Protein AF-A0AAV0KIH5-F1 (afdb_monomer)

Radius of gyration: 16.08 Å; Cα contacts (8 Å, |Δi|>4): 92; chains: 1; bounding box: 40×22×44 Å

Solvent-accessible surface area (backbone atoms only — not comparable to full-atom values): 5690 Å² total; per-residue (Å²): 107,53,66,57,54,37,50,49,46,58,75,66,63,57,52,56,82,38,73,42,72,72,84,47,81,39,77,35,40,84,40,33,85,78,55,57,61,93,82,60,84,68,92,52,67,40,67,44,65,67,76,50,76,39,39,38,37,61,54,66,72,45,63,67,65,57,47,42,46,54,52,49,54,38,57,68,65,60,36,35,70,55,52,49,55,49,50,55,52,53,54,59,62,70,76,112

Organism: NCBI:txid586396

Foldseek 3Di:
DLVVQLVVLVVVVPDQQDWDFDKDKAQCQVQAVVHHDPPPPDDRIDTQDRLDTDGSNCSHVDPSVSSVVSVVVSRVPPHNVVSVVVVVVVVVVVVD

InterPro domains:
  IPR023213 Chloramphenicol acetyltransferase-like domain superfamily [G3DSA:3.30.559.10] (1-96)
  IPR051283 Secondary metabolite acyltransferase [PTHR31896] (2-88)

Nearest PDB structures (foldseek):
  6wao-assembly1_B  TM=9.184E-01  e=1.332E-05  Arabidopsis thaliana
  6wcs-assembly1_B  TM=9.249E-01  e=3.733E-05  Arabidopsis thaliana
  8dqo-assembly1_B  TM=8.975E-01  e=4.246E-05  Arabidopsis thaliana
  6wao-assembly1_A  TM=9.251E-01  e=6.666E-05  Arabidopsis thaliana
  8h8i-assembly1_A  TM=9.371E-01  e=1.116E-04  Astragalus membranaceus

Secondary structure (DSSP, 8-state):
-HHHHHHHHHHTT--TTSEE----EEE-TTTSSSPPPTT--S--EEEPP-S--EEHHHHHHS-HHHHHHHHHHHHHT--HHHHHHHHHHHHHHHT-

Mean predicted aligned error: 4.53 Å

Sequence (96 aa):
MAVVWRARITALKMAPDQETRLVLVIDARERLEPRLPEGYFGNAIKMMPPAGTWLARDILEKPLCFAVKKIQDGIANCGDGVIRSTIDCMEATKAT

Structure (mmCIF, N/CA/C/O backbone):
data_AF-A0AAV0KIH5-F1
#
_entry.id   AF-A0AAV0KIH5-F1
#
loop_
_atom_site.group_PDB
_atom_site.id
_atom_site.type_symbol
_atom_site.label_atom_id
_atom_site.label_alt_id
_atom_site.label_comp_id
_atom_site.label_asym_id
_atom_site.label_entity_id
_atom_site.label_seq_id
_atom_site.pdbx_PDB_ins_code
_atom_site.Cartn_x
_atom_site.Cartn_y
_atom_site.Cartn_z
_atom_site.occupancy
_atom_site.B_iso_or_equiv
_atom_site.auth_seq_id
_atom_site.auth_comp_id
_atom_site.auth_asym_id
_atom_site.auth_atom_id
_atom_site.pdbx_PDB_model_num
ATOM 1 N N . MET A 1 1 ? -11.374 -1.984 -0.540 1.00 87.75 1 MET A N 1
ATOM 2 C CA . MET A 1 1 ? -10.162 -2.025 0.316 1.00 87.75 1 MET A CA 1
ATOM 3 C C . MET A 1 1 ? -10.331 -1.312 1.654 1.00 87.75 1 MET A C 1
ATOM 5 O O . MET A 1 1 ? -10.231 -1.988 2.666 1.00 87.75 1 MET A O 1
ATOM 9 N N . ALA A 1 2 ? -10.636 -0.008 1.700 1.00 93.56 2 ALA A N 1
ATOM 10 C CA . ALA A 1 2 ? -10.754 0.729 2.971 1.00 93.56 2 ALA A CA 1
ATOM 11 C C . ALA A 1 2 ? -11.751 0.102 3.972 1.00 93.56 2 ALA A C 1
ATOM 13 O O . ALA A 1 2 ? -11.418 -0.077 5.140 1.00 93.56 2 ALA A O 1
ATOM 14 N N . VAL A 1 3 ? -12.938 -0.307 3.502 1.00 96.56 3 VAL A N 1
ATOM 15 C CA . VAL A 1 3 ? -13.949 -0.982 4.342 1.00 96.56 3 VAL A CA 1
ATOM 16 C C . VAL A 1 3 ? -13.436 -2.317 4.887 1.00 96.56 3 VAL A C 1
ATOM 18 O O . VAL A 1 3 ? -13.604 -2.592 6.066 1.00 96.56 3 VAL A O 1
ATOM 21 N N . VAL A 1 4 ? -12.759 -3.121 4.060 1.00 95.38 4 VAL A N 1
ATOM 22 C CA . VAL A 1 4 ? -12.185 -4.417 4.470 1.00 95.38 4 VAL A CA 1
ATOM 23 C C . VAL A 1 4 ? -11.091 -4.222 5.517 1.00 95.38 4 VAL A C 1
ATOM 25 O O . VAL A 1 4 ? -11.037 -4.952 6.501 1.00 95.38 4 VAL A O 1
ATOM 28 N N . TRP A 1 5 ? -10.239 -3.212 5.338 1.00 94.38 5 TRP A N 1
ATOM 29 C CA . TRP A 1 5 ? -9.197 -2.890 6.306 1.00 94.38 5 TRP A CA 1
ATOM 30 C C . TRP A 1 5 ? -9.795 -2.490 7.657 1.00 94.38 5 TRP A C 1
ATOM 32 O O . TRP A 1 5 ? -9.409 -3.052 8.679 1.00 94.38 5 TRP A O 1
ATOM 42 N N . ARG A 1 6 ? -10.805 -1.611 7.653 1.00 95.69 6 ARG A N 1
ATOM 43 C CA . ARG A 1 6 ? -11.557 -1.236 8.857 1.00 95.69 6 ARG A CA 1
ATOM 44 C C . ARG A 1 6 ? -12.216 -2.450 9.512 1.00 95.69 6 ARG A C 1
ATOM 46 O O . ARG A 1 6 ? -12.01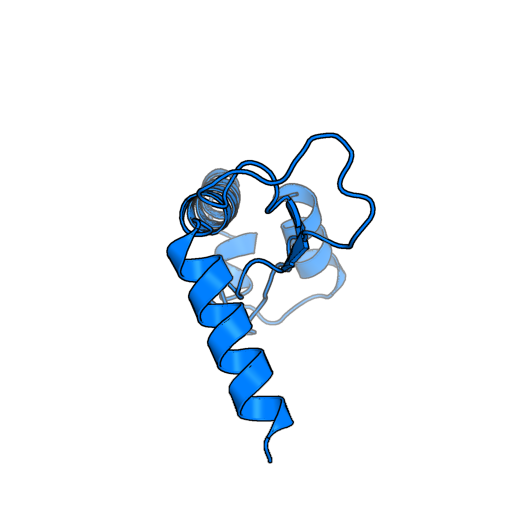2 -2.674 10.699 1.00 95.69 6 ARG A O 1
ATOM 53 N N . ALA A 1 7 ? -12.924 -3.267 8.734 1.00 97.38 7 ALA A N 1
ATOM 54 C CA . ALA A 1 7 ? -13.588 -4.473 9.222 1.00 97.38 7 ALA A CA 1
ATOM 55 C C . ALA A 1 7 ? -12.601 -5.463 9.859 1.00 97.38 7 ALA A C 1
ATOM 57 O O . ALA A 1 7 ? -12.893 -6.015 10.915 1.00 97.38 7 ALA A O 1
ATOM 58 N N . ARG A 1 8 ? -11.408 -5.644 9.275 1.00 96.38 8 ARG A N 1
ATOM 59 C CA . ARG A 1 8 ? -10.350 -6.487 9.851 1.00 96.38 8 ARG A CA 1
ATOM 60 C C . ARG A 1 8 ? -9.882 -5.962 11.207 1.00 96.38 8 ARG A C 1
ATOM 62 O O . ARG A 1 8 ? -9.752 -6.747 12.138 1.00 96.38 8 ARG A O 1
ATOM 69 N N . ILE A 1 9 ? -9.631 -4.657 11.322 1.00 97.00 9 ILE A N 1
ATOM 70 C CA . ILE A 1 9 ? -9.208 -4.033 12.587 1.00 97.00 9 ILE A CA 1
ATOM 71 C C . ILE A 1 9 ? -10.286 -4.236 13.660 1.00 97.00 9 ILE A C 1
ATOM 73 O O . ILE A 1 9 ? -9.964 -4.639 14.777 1.00 97.00 9 ILE A O 1
ATOM 77 N N . THR A 1 10 ? -11.560 -4.033 13.304 1.00 97.62 10 THR A N 1
ATOM 78 C CA . THR A 1 10 ? -12.704 -4.271 14.197 1.00 97.62 10 THR A CA 1
ATOM 79 C C . THR A 1 10 ? -12.802 -5.736 14.623 1.00 97.62 10 THR A C 1
ATOM 81 O O . THR A 1 10 ? -12.904 -6.020 15.813 1.00 97.62 10 THR A O 1
ATOM 84 N N . ALA A 1 11 ? -12.738 -6.674 13.674 1.00 98.25 11 ALA A N 1
ATOM 85 C CA . ALA A 1 11 ? -12.871 -8.107 13.941 1.00 98.25 11 ALA A CA 1
ATOM 86 C C . ALA A 1 11 ? -11.752 -8.639 14.847 1.00 98.25 11 ALA A C 1
ATOM 88 O O . ALA A 1 11 ? -11.995 -9.486 15.703 1.00 98.25 11 ALA A O 1
ATOM 89 N N . LEU A 1 12 ? -10.537 -8.109 14.687 1.00 97.50 12 LEU A N 1
ATOM 90 C CA . LEU A 1 12 ? -9.383 -8.464 15.510 1.00 97.50 12 LEU A CA 1
ATOM 91 C C . LEU A 1 12 ? -9.348 -7.746 16.864 1.00 97.50 12 LEU A C 1
ATOM 93 O O . LEU A 1 12 ? -8.443 -8.017 17.646 1.00 97.50 12 LEU A O 1
ATOM 97 N N . LYS A 1 13 ? -10.301 -6.843 17.144 1.00 97.56 13 LYS A N 1
ATOM 98 C CA . LYS A 1 13 ? -10.355 -6.044 18.380 1.00 97.56 13 LYS A CA 1
ATOM 99 C C . LYS A 1 13 ? -9.007 -5.384 18.702 1.00 97.56 13 LYS A C 1
ATOM 101 O O . LYS A 1 13 ? -8.559 -5.409 19.845 1.00 97.56 13 LYS A O 1
ATOM 106 N N . MET A 1 14 ? -8.346 -4.842 17.676 1.00 97.81 14 MET A N 1
ATOM 107 C CA . MET A 1 14 ? -7.030 -4.218 17.838 1.00 97.81 14 MET A CA 1
ATOM 108 C C . MET A 1 14 ? -7.102 -3.083 18.862 1.00 97.81 14 MET A C 1
ATOM 110 O O . MET A 1 14 ? -8.076 -2.323 18.873 1.00 97.81 14 MET A O 1
ATOM 114 N N . ALA A 1 15 ? -6.068 -2.954 19.697 1.00 97.94 15 ALA A N 1
ATOM 115 C CA . ALA A 1 15 ? -6.013 -1.865 20.665 1.00 97.94 15 ALA A CA 1
ATOM 116 C C . ALA A 1 15 ? -5.961 -0.512 19.927 1.00 97.94 15 ALA A C 1
ATOM 118 O O . ALA A 1 15 ? -5.342 -0.430 18.865 1.00 97.94 15 ALA A O 1
ATOM 119 N N . PRO A 1 16 ? -6.592 0.558 20.438 1.00 96.38 16 PRO A N 1
ATOM 120 C CA . PRO A 1 16 ? -6.672 1.835 19.724 1.00 96.38 16 PRO A CA 1
ATOM 121 C C . PRO A 1 16 ? -5.307 2.446 19.341 1.00 96.38 16 PRO A C 1
ATOM 123 O O . PRO A 1 16 ? -5.191 3.131 18.325 1.00 96.38 16 PRO A O 1
ATOM 126 N N . ASP A 1 17 ? -4.278 2.209 20.149 1.00 96.75 17 ASP A N 1
ATOM 127 C CA . ASP A 1 17 ? -2.873 2.598 19.969 1.00 96.75 17 ASP A CA 1
ATOM 128 C C . ASP A 1 17 ? -2.023 1.558 19.215 1.00 96.75 17 ASP A C 1
ATOM 130 O O . ASP A 1 17 ? -0.868 1.821 18.895 1.00 96.75 17 ASP A O 1
ATOM 134 N N . GLN A 1 18 ? -2.588 0.399 18.875 1.00 96.56 18 GLN A N 1
ATOM 135 C CA . GLN A 1 18 ? -1.893 -0.612 18.092 1.00 96.56 18 GLN A CA 1
ATOM 136 C C . GLN A 1 18 ? -1.692 -0.138 16.652 1.00 96.56 18 GLN A C 1
ATOM 138 O O . GLN A 1 18 ? -2.633 0.282 15.970 1.00 96.56 18 GLN A O 1
ATOM 143 N N . GLU A 1 19 ? -0.466 -0.284 16.158 1.00 95.06 19 GLU A N 1
ATOM 144 C CA . GLU A 1 19 ? -0.147 -0.030 14.762 1.00 95.06 19 GLU A CA 1
ATOM 145 C C . GLU A 1 19 ? -0.777 -1.081 13.835 1.00 95.06 19 GLU A C 1
ATOM 147 O O . GLU A 1 19 ? -0.698 -2.295 14.039 1.00 95.06 19 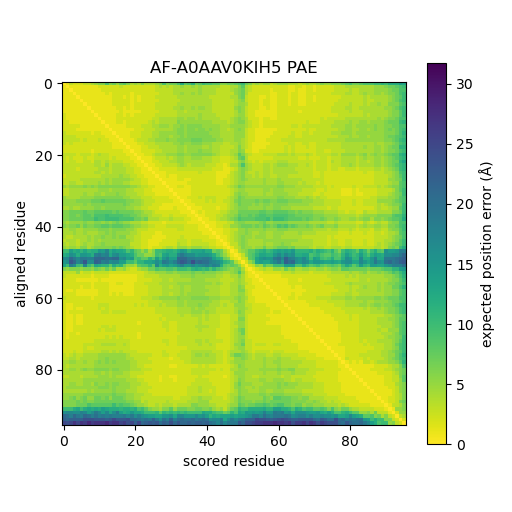GLU A O 1
ATOM 152 N N . THR A 1 20 ? -1.397 -0.598 12.765 1.00 92.62 20 THR A N 1
ATOM 153 C CA . THR A 1 20 ? -1.964 -1.379 11.674 1.00 92.62 20 THR A CA 1
ATOM 154 C C . THR A 1 20 ? -1.312 -0.979 10.359 1.00 92.62 20 THR A C 1
ATOM 156 O O . THR A 1 20 ? -0.940 0.175 10.136 1.00 92.62 20 THR A O 1
ATOM 159 N N . ARG A 1 21 ? -1.192 -1.951 9.456 1.00 89.19 21 ARG A N 1
ATOM 160 C CA . ARG A 1 21 ? -0.681 -1.753 8.101 1.00 89.19 21 ARG A CA 1
ATOM 161 C C . ARG A 1 21 ? -1.583 -2.453 7.101 1.00 89.19 21 ARG A C 1
ATOM 163 O O . ARG A 1 21 ? -2.088 -3.544 7.364 1.00 89.19 21 ARG A O 1
ATOM 170 N N . LEU A 1 22 ? -1.736 -1.838 5.936 1.00 88.69 22 LEU A N 1
ATOM 171 C CA . LEU A 1 22 ? -2.375 -2.442 4.777 1.00 88.69 22 LEU A CA 1
ATOM 172 C C . LEU A 1 22 ? -1.310 -2.664 3.706 1.00 88.69 22 LEU A C 1
ATOM 174 O O . LEU A 1 22 ? -0.659 -1.717 3.272 1.00 88.69 22 LEU A O 1
ATOM 178 N N . VAL A 1 23 ? -1.129 -3.916 3.297 1.00 87.25 23 VAL A N 1
ATOM 179 C CA . VAL A 1 23 ? -0.239 -4.268 2.188 1.00 87.25 23 VAL A CA 1
ATOM 180 C C . VAL A 1 23 ? -1.075 -4.329 0.919 1.00 87.25 23 VAL A C 1
ATOM 182 O O . VAL A 1 23 ? -2.080 -5.036 0.870 1.00 87.25 23 VAL A O 1
ATOM 185 N N . LEU A 1 24 ? -0.662 -3.568 -0.092 1.00 86.12 24 LEU A N 1
ATOM 186 C CA . LEU A 1 24 ? -1.267 -3.569 -1.419 1.00 86.12 24 LEU A CA 1
ATOM 187 C C . LEU A 1 24 ? -0.226 -4.005 -2.439 1.00 86.12 24 LEU A C 1
ATOM 189 O O . LEU A 1 24 ? 0.952 -3.683 -2.307 1.00 86.12 24 LEU A O 1
ATOM 193 N N . VAL A 1 25 ? -0.676 -4.729 -3.453 1.00 89.81 25 VAL A N 1
ATOM 194 C CA . VAL A 1 25 ? 0.147 -5.110 -4.597 1.00 89.81 25 VAL A CA 1
ATOM 195 C C . VAL A 1 25 ? -0.193 -4.163 -5.741 1.00 89.81 25 VAL A C 1
ATOM 197 O O . VAL A 1 25 ? -1.365 -3.983 -6.064 1.00 89.81 25 VAL A O 1
ATOM 200 N N . ILE A 1 26 ? 0.827 -3.527 -6.304 1.00 91.19 26 ILE A N 1
ATOM 201 C CA . ILE A 1 26 ? 0.721 -2.539 -7.375 1.00 91.19 26 ILE A CA 1
ATOM 202 C C . ILE A 1 26 ? 1.392 -3.120 -8.617 1.00 91.19 26 ILE A C 1
ATOM 204 O O . ILE A 1 26 ? 2.508 -3.634 -8.529 1.00 91.19 26 ILE A O 1
ATOM 208 N N . ASP A 1 27 ? 0.723 -3.034 -9.765 1.00 93.12 27 ASP A N 1
ATOM 209 C CA . ASP A 1 27 ? 1.334 -3.386 -11.046 1.00 93.12 27 ASP A CA 1
ATOM 210 C C . ASP A 1 27 ? 2.378 -2.332 -11.430 1.00 93.12 27 ASP A C 1
ATOM 212 O O . ASP A 1 27 ? 2.075 -1.139 -11.518 1.00 93.12 27 ASP A O 1
ATOM 216 N N . ALA A 1 28 ? 3.620 -2.773 -11.611 1.00 94.06 28 ALA A N 1
ATOM 217 C CA . ALA A 1 28 ? 4.749 -1.920 -11.950 1.00 94.06 28 ALA A CA 1
ATOM 218 C C . ALA A 1 28 ? 4.907 -1.714 -13.465 1.00 94.06 28 ALA A C 1
ATOM 220 O O . ALA A 1 28 ? 5.645 -0.813 -13.862 1.00 94.06 28 ALA A O 1
ATOM 221 N N . ARG A 1 29 ? 4.236 -2.511 -14.313 1.00 95.00 29 ARG A N 1
ATOM 222 C CA . ARG A 1 29 ? 4.477 -2.535 -15.771 1.00 95.00 29 ARG A CA 1
ATOM 223 C C . ARG A 1 29 ? 4.332 -1.173 -16.433 1.00 95.00 29 ARG A C 1
ATOM 225 O O . ARG A 1 29 ? 5.217 -0.761 -17.175 1.00 95.00 29 ARG A O 1
ATOM 232 N N . GLU A 1 30 ? 3.249 -0.469 -16.122 1.00 94.19 30 GLU A N 1
ATOM 233 C CA . GLU A 1 30 ? 2.961 0.858 -16.680 1.00 94.19 30 GLU A CA 1
ATOM 234 C C . GLU A 1 30 ? 3.663 2.003 -15.938 1.00 94.19 30 GLU A C 1
ATOM 236 O O . GLU A 1 30 ? 3.579 3.152 -16.363 1.00 94.19 30 GLU A O 1
ATOM 241 N N . ARG A 1 31 ? 4.309 1.706 -14.805 1.00 93.50 31 ARG A N 1
ATOM 242 C CA . ARG A 1 31 ? 4.888 2.703 -13.891 1.00 93.50 31 ARG A CA 1
ATOM 243 C C . ARG A 1 31 ? 6.394 2.844 -14.020 1.00 93.50 31 ARG A C 1
ATOM 245 O O . ARG A 1 31 ? 6.935 3.813 -13.500 1.00 93.50 31 ARG A O 1
ATOM 252 N N . LEU A 1 32 ? 7.047 1.856 -14.622 1.00 94.25 32 LEU A N 1
ATOM 253 C CA . LEU A 1 32 ? 8.459 1.901 -14.966 1.00 94.25 32 LEU A CA 1
ATOM 254 C C . LEU A 1 32 ? 8.661 2.743 -16.220 1.00 94.25 32 LEU A C 1
ATOM 256 O O . LEU A 1 32 ? 7.804 2.746 -17.102 1.00 94.25 32 LEU A O 1
ATOM 260 N N . GLU A 1 33 ? 9.812 3.403 -16.310 1.00 95.12 33 GLU A N 1
ATOM 261 C CA . GLU A 1 33 ? 10.231 4.096 -17.525 1.00 95.12 33 GLU A CA 1
ATOM 262 C C . GLU A 1 33 ? 11.599 3.580 -18.008 1.00 95.12 33 GLU A C 1
ATOM 264 O O . GLU A 1 33 ? 12.588 3.695 -17.276 1.00 95.12 33 GLU A O 1
ATOM 269 N N . PRO A 1 34 ? 11.686 2.973 -19.212 1.00 95.19 34 PRO A N 1
ATOM 270 C CA . PRO A 1 34 ? 10.574 2.686 -20.125 1.00 95.19 34 PRO A CA 1
ATOM 271 C C . PRO A 1 34 ? 9.604 1.639 -19.551 1.00 95.19 34 PRO A C 1
ATOM 273 O O . PRO A 1 34 ? 10.007 0.752 -18.791 1.00 95.19 34 PRO A O 1
ATOM 276 N N . ARG A 1 35 ? 8.330 1.731 -19.950 1.00 96.25 35 ARG A N 1
ATOM 277 C CA . ARG A 1 35 ? 7.291 0.758 -19.574 1.00 96.25 35 ARG A CA 1
ATOM 278 C C . ARG A 1 35 ? 7.685 -0.657 -19.975 1.00 96.25 35 ARG A C 1
ATOM 280 O O . ARG A 1 35 ? 8.325 -0.872 -21.007 1.00 96.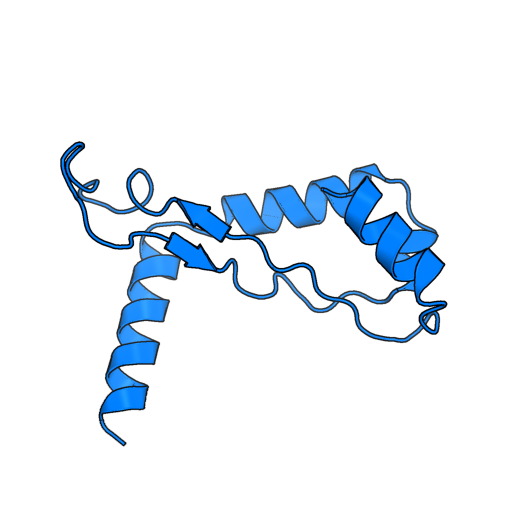25 35 ARG A O 1
ATOM 287 N N . LEU A 1 36 ? 7.253 -1.636 -19.183 1.00 95.38 36 LEU A N 1
ATOM 288 C CA . LEU A 1 36 ? 7.461 -3.034 -19.545 1.00 95.38 36 LEU A CA 1
ATOM 289 C C . LEU A 1 36 ? 6.605 -3.413 -20.765 1.00 95.38 36 LEU A C 1
ATOM 291 O O . LEU A 1 36 ? 5.469 -2.948 -20.876 1.00 95.38 36 LEU A O 1
ATOM 295 N N . PRO A 1 37 ? 7.113 -4.279 -21.662 1.00 95.44 37 PRO A N 1
ATOM 296 C CA . PRO A 1 37 ? 6.346 -4.756 -22.807 1.00 95.44 37 PRO A CA 1
ATOM 297 C C . PRO A 1 37 ? 5.065 -5.483 -22.383 1.00 95.44 37 PRO A C 1
ATOM 299 O O . PRO A 1 37 ? 5.064 -6.216 -21.395 1.00 95.44 37 PRO A O 1
ATOM 302 N N . GLU A 1 38 ? 4.005 -5.367 -23.186 1.00 91.75 38 GLU A N 1
ATOM 303 C CA . GLU A 1 38 ? 2.714 -6.040 -22.957 1.00 91.75 38 GLU A CA 1
ATOM 304 C C . GLU A 1 38 ? 2.857 -7.569 -22.810 1.00 91.75 38 GLU A C 1
ATOM 306 O O . GLU A 1 38 ? 2.168 -8.193 -22.009 1.00 91.75 38 GLU A O 1
ATOM 311 N N . GLY A 1 39 ? 3.829 -8.171 -23.506 1.00 94.19 39 GLY A N 1
ATOM 312 C CA . GLY A 1 39 ? 4.152 -9.601 -23.422 1.00 94.19 39 GLY A CA 1
ATOM 313 C C . GLY A 1 39 ? 5.075 -10.011 -22.266 1.00 94.19 39 GLY A C 1
ATOM 314 O O . GLY A 1 39 ? 5.548 -11.149 -22.247 1.00 94.19 39 GLY A O 1
ATOM 315 N N . TYR A 1 40 ? 5.399 -9.118 -21.324 1.00 95.31 40 TYR A N 1
ATOM 316 C CA . TYR A 1 40 ? 6.283 -9.448 -20.203 1.00 95.31 40 TYR A CA 1
ATOM 317 C C . TYR A 1 40 ? 5.627 -10.458 -19.246 1.00 95.31 40 TYR A C 1
ATOM 319 O O . TYR A 1 40 ? 4.750 -10.120 -18.447 1.00 95.31 40 TYR A O 1
ATOM 327 N N . PHE A 1 41 ? 6.106 -11.704 -19.297 1.00 94.88 41 PHE A N 1
ATOM 328 C CA . PHE A 1 41 ? 5.583 -12.827 -18.511 1.00 94.88 41 PHE A CA 1
ATOM 329 C C . PHE A 1 41 ? 6.154 -12.922 -17.085 1.00 94.88 41 PHE A C 1
ATOM 331 O O . PHE A 1 41 ? 5.695 -13.739 -16.288 1.00 94.88 41 PHE A O 1
ATOM 338 N N . GLY A 1 42 ? 7.167 -12.116 -16.753 1.00 94.88 42 GLY A N 1
ATOM 339 C CA . GLY A 1 42 ? 7.756 -12.096 -15.416 1.00 94.88 42 GLY A CA 1
ATOM 340 C C . GLY A 1 42 ? 6.864 -11.407 -14.374 1.00 94.88 42 GLY A C 1
ATOM 341 O O . GLY A 1 42 ? 5.889 -10.719 -14.690 1.00 94.88 42 GLY A O 1
ATOM 342 N N . ASN A 1 43 ? 7.231 -11.548 -13.099 1.00 93.94 43 ASN A N 1
ATOM 343 C CA . ASN A 1 43 ? 6.574 -10.828 -12.009 1.00 93.94 43 ASN A CA 1
ATOM 344 C C . ASN A 1 43 ? 7.014 -9.360 -11.996 1.00 93.94 43 ASN A C 1
ATOM 346 O O . ASN A 1 43 ? 8.132 -9.047 -11.604 1.00 93.94 43 ASN A O 1
ATOM 350 N N . ALA A 1 44 ? 6.107 -8.458 -12.363 1.00 93.50 44 ALA A N 1
ATOM 351 C CA . ALA A 1 44 ? 6.301 -7.012 -12.282 1.00 93.50 44 ALA A CA 1
ATOM 352 C C . ALA A 1 44 ? 5.320 -6.395 -11.280 1.00 93.50 44 ALA A C 1
ATOM 354 O O . ALA A 1 44 ? 4.507 -5.537 -11.614 1.00 93.50 44 ALA A O 1
ATOM 355 N N . ILE A 1 45 ? 5.368 -6.884 -10.042 1.00 91.94 45 ILE A N 1
ATOM 356 C CA . ILE A 1 45 ? 4.545 -6.363 -8.957 1.00 91.94 45 ILE A CA 1
ATOM 357 C C . ILE A 1 45 ? 5.414 -5.685 -7.913 1.00 91.94 45 ILE A C 1
ATOM 359 O O . ILE A 1 45 ? 6.453 -6.195 -7.497 1.00 91.94 45 ILE A O 1
ATOM 363 N N . LYS A 1 46 ? 4.944 -4.539 -7.443 1.00 89.00 46 LYS A N 1
ATOM 364 C CA . LYS A 1 46 ? 5.514 -3.843 -6.307 1.00 89.00 46 LYS A CA 1
ATOM 365 C C . LYS A 1 46 ? 4.550 -3.972 -5.145 1.00 89.00 46 LYS A C 1
ATOM 367 O O . LYS A 1 46 ? 3.416 -3.504 -5.202 1.00 89.00 46 LYS A O 1
ATOM 372 N N . MET A 1 47 ? 5.002 -4.593 -4.062 1.00 84.88 47 MET A N 1
ATOM 373 C CA . MET A 1 47 ? 4.307 -4.436 -2.792 1.00 84.88 47 MET A CA 1
ATOM 374 C C . MET A 1 47 ? 4.483 -2.980 -2.372 1.00 84.88 47 MET A C 1
ATOM 376 O O . MET A 1 47 ? 5.618 -2.515 -2.207 1.00 84.88 47 MET A O 1
ATOM 380 N N . MET A 1 48 ? 3.364 -2.264 -2.265 1.00 70.62 48 MET A N 1
ATOM 381 C CA . MET A 1 48 ? 3.329 -0.906 -1.747 1.00 70.62 48 MET A CA 1
ATOM 382 C C . MET A 1 48 ? 4.129 -0.913 -0.440 1.00 70.6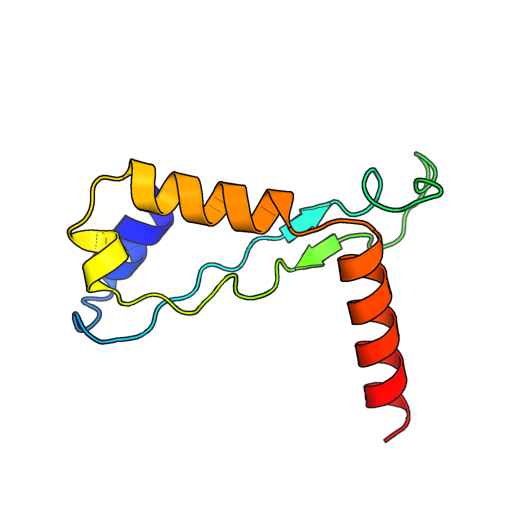2 48 MET A C 1
ATOM 384 O O . MET A 1 48 ? 3.840 -1.754 0.427 1.00 70.62 48 MET A O 1
ATOM 388 N N . PRO A 1 49 ? 5.154 -0.050 -0.291 1.00 59.53 49 PRO A N 1
ATOM 389 C CA . PRO A 1 49 ? 5.799 0.085 1.005 1.00 59.53 49 PRO A CA 1
ATOM 390 C C . PRO A 1 49 ? 4.701 0.377 2.036 1.00 59.53 49 PRO A C 1
ATOM 392 O O . PRO A 1 49 ? 3.678 0.965 1.667 1.00 59.53 49 PRO A O 1
ATOM 395 N N . PRO A 1 50 ? 4.837 -0.062 3.300 1.00 54.00 50 PRO A N 1
ATOM 396 C CA . PRO A 1 50 ? 3.888 0.364 4.318 1.00 54.00 50 PRO A CA 1
ATOM 397 C C . PRO A 1 50 ? 3.864 1.891 4.255 1.00 54.00 50 PRO A C 1
ATOM 399 O O . PRO A 1 50 ? 4.883 2.519 4.527 1.00 54.00 50 PRO A O 1
ATOM 402 N N . ALA A 1 51 ? 2.762 2.485 3.792 1.00 52.75 51 ALA A N 1
ATOM 403 C CA . ALA A 1 51 ? 2.665 3.924 3.547 1.00 52.75 51 ALA A CA 1
ATOM 404 C C . ALA A 1 51 ? 2.532 4.698 4.879 1.00 52.75 51 ALA A C 1
ATOM 406 O O . ALA A 1 51 ? 1.768 5.651 5.003 1.00 52.75 51 ALA A O 1
ATOM 407 N N . GLY A 1 52 ? 3.284 4.254 5.884 1.00 62.84 52 GLY A N 1
ATOM 408 C CA . GLY A 1 52 ? 3.054 4.449 7.300 1.00 62.84 52 GLY A CA 1
ATOM 409 C C . GLY A 1 52 ? 2.495 3.186 7.953 1.00 62.84 52 GLY A C 1
ATOM 410 O O . GLY A 1 52 ? 1.753 2.403 7.355 1.00 62.84 52 GLY A O 1
ATOM 411 N N . THR A 1 53 ? 2.875 2.982 9.204 1.00 81.38 53 THR A N 1
ATOM 412 C CA . THR A 1 53 ? 1.994 2.373 10.194 1.00 81.38 53 THR A CA 1
ATOM 413 C C . THR A 1 53 ? 0.961 3.425 10.602 1.00 81.38 53 THR A C 1
ATOM 415 O O . THR A 1 53 ? 1.260 4.618 10.668 1.00 81.38 53 THR A O 1
ATOM 418 N N . TRP A 1 54 ? -0.284 3.008 10.818 1.00 90.94 54 TRP A N 1
ATOM 419 C CA . TRP A 1 54 ? -1.333 3.887 11.344 1.00 90.94 54 TRP A CA 1
ATOM 420 C C . TRP A 1 54 ? -1.876 3.306 12.626 1.00 90.94 54 TRP A C 1
ATOM 422 O O . TRP A 1 54 ? -1.903 2.090 12.785 1.00 90.94 54 TRP A O 1
ATOM 432 N N . LEU A 1 55 ? -2.364 4.152 13.519 1.00 95.62 55 LEU A N 1
ATOM 433 C CA . LEU A 1 55 ? -3.016 3.659 14.719 1.00 95.62 55 LEU A CA 1
ATOM 434 C C . LEU A 1 55 ? -4.382 3.070 14.355 1.00 95.62 55 LEU A C 1
ATOM 436 O O . LEU A 1 55 ? -5.104 3.619 13.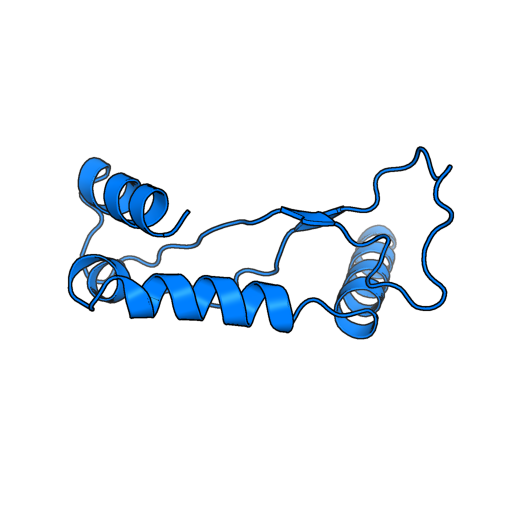516 1.00 95.62 55 LEU A O 1
ATOM 440 N N . ALA A 1 56 ? -4.771 1.973 15.002 1.00 97.00 56 ALA A N 1
ATOM 441 C CA . ALA A 1 56 ? -6.087 1.369 14.808 1.00 97.00 56 ALA A CA 1
ATOM 442 C C . ALA A 1 56 ? -7.217 2.398 15.000 1.00 97.00 56 ALA A C 1
ATOM 444 O O . ALA A 1 56 ? -8.149 2.435 14.191 1.00 97.00 56 ALA A O 1
ATOM 445 N N . ARG A 1 57 ? -7.086 3.294 15.993 1.00 97.38 57 ARG A N 1
ATOM 446 C CA . ARG A 1 57 ? -8.033 4.398 16.233 1.00 97.38 57 ARG A CA 1
ATOM 447 C C . ARG A 1 57 ? -8.229 5.293 15.014 1.00 97.38 57 ARG A C 1
ATOM 449 O O . ARG A 1 57 ? -9.359 5.635 14.692 1.00 97.38 57 ARG A O 1
ATOM 456 N N . ASP A 1 58 ? -7.164 5.610 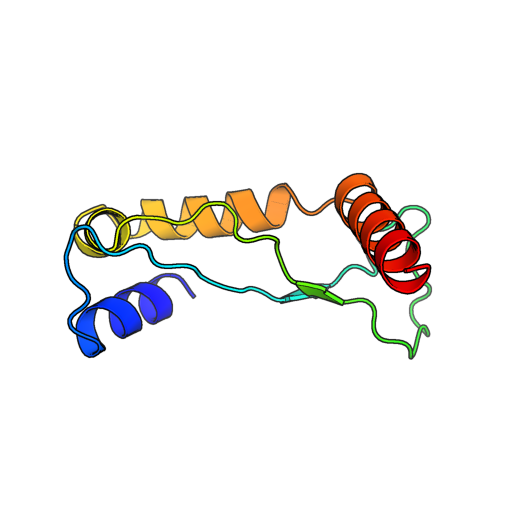14.276 1.00 96.19 58 ASP A N 1
ATOM 457 C CA . ASP A 1 58 ? -7.260 6.496 13.114 1.00 96.19 58 ASP A CA 1
ATOM 458 C C . ASP A 1 58 ? -8.119 5.872 12.019 1.00 96.19 58 ASP A C 1
ATOM 460 O O . ASP A 1 58 ? -8.865 6.567 11.333 1.00 96.19 58 ASP A O 1
ATOM 464 N N . ILE A 1 59 ? -8.023 4.554 11.847 1.00 96.19 59 ILE A N 1
ATOM 465 C CA . ILE A 1 59 ? -8.773 3.845 10.813 1.00 96.19 59 ILE A CA 1
ATOM 466 C C . ILE A 1 59 ? -10.213 3.574 11.248 1.00 96.19 59 ILE A C 1
ATOM 468 O O . ILE A 1 59 ? -11.095 3.555 10.386 1.00 96.19 59 ILE A O 1
ATOM 472 N N . LEU A 1 60 ? -10.465 3.375 12.544 1.00 96.94 60 LEU A N 1
ATOM 473 C CA . LEU A 1 60 ? -11.796 3.104 13.094 1.00 96.94 60 LEU A CA 1
ATOM 474 C C . LEU A 1 60 ? -12.633 4.377 13.279 1.00 96.94 60 LEU A C 1
ATOM 476 O O . LEU A 1 60 ? -13.791 4.398 12.867 1.00 96.94 60 LEU A O 1
ATOM 480 N N . GLU A 1 61 ? -12.051 5.421 13.868 1.00 97.00 61 GLU A N 1
ATOM 481 C CA . GLU A 1 61 ? -12.776 6.600 14.36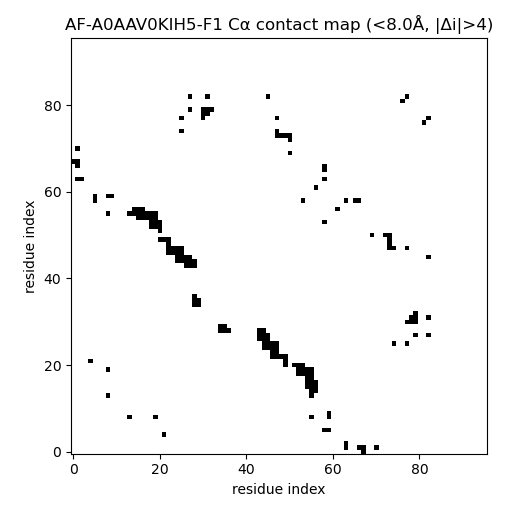0 1.00 97.00 61 GLU A CA 1
ATOM 482 C C . GLU A 1 61 ? -12.891 7.713 13.308 1.00 97.00 61 GLU A C 1
ATOM 484 O O . GLU A 1 61 ? -13.886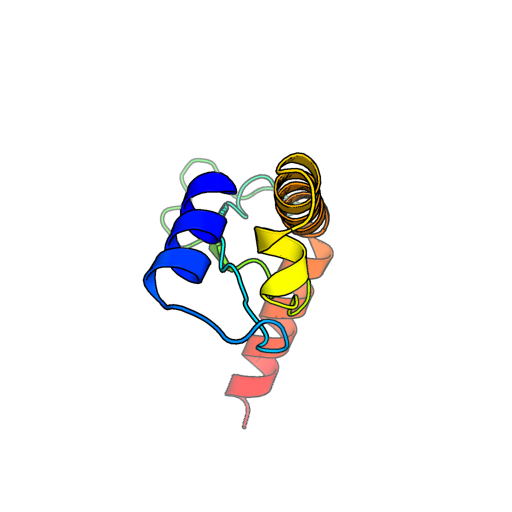 8.437 13.277 1.00 97.00 61 GLU A O 1
ATOM 489 N N . LYS A 1 62 ? -11.912 7.855 12.402 1.00 97.25 62 LYS A N 1
ATOM 490 C CA . LYS A 1 62 ? -11.979 8.881 11.345 1.00 97.25 62 LYS A CA 1
ATOM 491 C C . LYS A 1 62 ? -12.974 8.489 10.245 1.00 97.25 62 LYS A C 1
ATOM 493 O O . LYS A 1 62 ? -13.239 7.300 10.026 1.00 97.25 62 LYS A O 1
ATOM 498 N N . PRO A 1 63 ? -13.494 9.454 9.464 1.00 98.06 63 PRO A N 1
ATOM 499 C CA . PRO A 1 63 ? -14.320 9.154 8.297 1.00 98.06 63 PRO A CA 1
ATOM 500 C C . PRO A 1 63 ? -13.625 8.187 7.329 1.00 98.06 63 PRO A C 1
ATOM 502 O O . PRO A 1 63 ? -12.407 8.224 7.170 1.00 98.06 63 PRO A O 1
ATOM 505 N N . LEU A 1 64 ? -14.387 7.327 6.643 1.00 96.00 64 LEU A N 1
ATOM 506 C CA . LEU A 1 64 ? -13.823 6.314 5.735 1.00 96.00 64 LEU A CA 1
ATOM 507 C C . LEU A 1 64 ? -12.928 6.925 4.641 1.00 96.00 64 LEU A C 1
ATOM 509 O O . LEU A 1 64 ? -11.945 6.304 4.233 1.00 96.00 64 LEU A O 1
ATOM 513 N N . CYS A 1 65 ? -13.226 8.156 4.212 1.00 96.38 65 CYS A N 1
ATOM 514 C CA . CYS A 1 65 ? -12.418 8.892 3.241 1.00 96.38 65 CYS A CA 1
ATOM 515 C C . CYS A 1 65 ? -10.967 9.108 3.701 1.00 96.38 65 CYS A C 1
ATOM 517 O O . CYS A 1 65 ? -10.080 9.176 2.856 1.00 96.38 65 CYS A O 1
ATOM 519 N N . PHE A 1 66 ? -10.694 9.126 5.011 1.00 94.50 66 PHE A N 1
ATOM 520 C CA . PHE A 1 66 ? -9.331 9.157 5.538 1.00 94.50 66 PHE A CA 1
ATOM 521 C C . PHE A 1 66 ?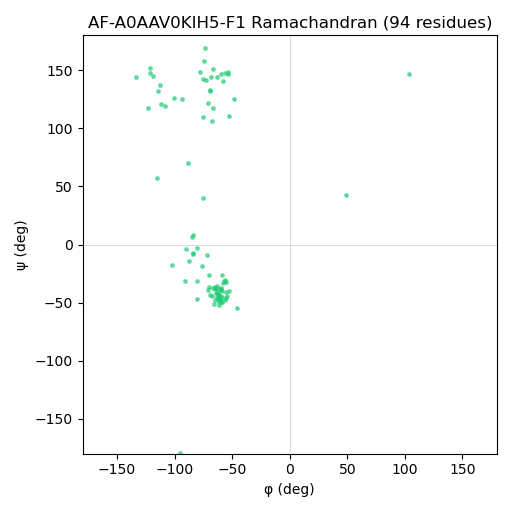 -8.548 7.911 5.110 1.00 94.50 66 PHE A C 1
ATOM 523 O O . PHE A 1 66 ? -7.477 8.026 4.518 1.00 94.50 66 PHE A O 1
ATOM 530 N N . ALA A 1 67 ? -9.106 6.719 5.342 1.00 93.75 67 ALA A N 1
ATOM 531 C CA . ALA A 1 67 ? -8.474 5.460 4.952 1.00 93.75 67 ALA A CA 1
ATOM 532 C C . ALA A 1 67 ? -8.358 5.327 3.423 1.00 93.75 67 ALA A C 1
ATOM 534 O O . ALA A 1 67 ? -7.345 4.841 2.925 1.00 93.75 67 ALA A O 1
ATOM 535 N N . VAL A 1 68 ? -9.362 5.801 2.673 1.00 94.69 68 VAL A N 1
ATOM 536 C CA . VAL A 1 68 ? -9.306 5.858 1.201 1.00 94.69 68 VAL A CA 1
ATOM 537 C C . VAL A 1 68 ? -8.155 6.746 0.733 1.00 94.69 68 VAL A C 1
ATOM 539 O O . VAL A 1 68 ? -7.369 6.308 -0.103 1.00 94.69 68 VAL A O 1
ATOM 542 N N . LYS A 1 69 ? -8.003 7.941 1.311 1.00 93.44 69 LYS A N 1
ATOM 543 C CA . LYS A 1 69 ? -6.916 8.858 0.963 1.00 93.44 69 LYS A CA 1
ATOM 544 C C . LYS A 1 69 ? -5.547 8.247 1.254 1.00 93.44 69 LYS A C 1
ATOM 546 O O . LYS A 1 69 ? -4.688 8.277 0.390 1.00 93.44 69 LYS A O 1
ATOM 551 N N . LYS A 1 70 ? -5.363 7.585 2.403 1.00 91.56 70 LYS A N 1
ATOM 552 C CA . LYS A 1 70 ? -4.102 6.880 2.714 1.00 91.56 70 LYS A CA 1
ATOM 553 C C . LYS A 1 70 ? -3.754 5.788 1.703 1.00 91.56 70 LYS A C 1
ATOM 555 O O . LYS A 1 70 ? -2.591 5.639 1.342 1.00 91.56 70 LYS A O 1
ATOM 560 N N . ILE A 1 71 ? -4.759 5.058 1.222 1.00 91.38 71 ILE A N 1
ATOM 561 C CA . ILE A 1 71 ? -4.583 4.073 0.150 1.00 91.38 71 ILE A CA 1
ATOM 562 C C . ILE A 1 71 ? -4.180 4.761 -1.160 1.00 91.38 71 ILE A C 1
ATOM 564 O O . ILE A 1 71 ? -3.233 4.324 -1.807 1.00 91.38 71 ILE A O 1
ATOM 568 N N . GLN A 1 72 ? -4.875 5.834 -1.544 1.00 92.06 72 GLN A N 1
ATOM 569 C CA . GLN A 1 72 ? -4.592 6.580 -2.772 1.00 92.06 72 GLN A CA 1
ATOM 570 C C . GLN A 1 72 ? -3.199 7.214 -2.754 1.00 92.06 72 GLN A C 1
ATOM 572 O O . GLN A 1 72 ? -2.466 7.061 -3.726 1.00 92.06 72 GLN A O 1
ATOM 577 N N . ASP A 1 73 ? -2.812 7.843 -1.644 1.00 89.94 73 ASP A N 1
ATOM 578 C CA . ASP A 1 73 ? -1.486 8.435 -1.450 1.00 89.94 73 ASP A CA 1
ATOM 579 C C . ASP A 1 73 ? -0.394 7.360 -1.593 1.00 89.94 73 ASP A C 1
ATOM 581 O O . ASP A 1 73 ? 0.586 7.549 -2.311 1.00 89.94 73 ASP A O 1
ATOM 585 N N . GLY A 1 74 ? -0.582 6.188 -0.972 1.00 87.50 74 GLY A N 1
ATOM 586 C CA . GLY A 1 74 ? 0.354 5.067 -1.091 1.00 87.50 74 GLY A CA 1
ATOM 587 C C . GLY A 1 74 ? 0.489 4.531 -2.523 1.00 87.50 74 GLY A C 1
ATOM 588 O O . GLY A 1 74 ? 1.594 4.215 -2.963 1.00 87.50 74 GLY A O 1
ATOM 589 N N . ILE A 1 75 ? -0.615 4.481 -3.277 1.00 89.50 75 ILE A N 1
ATOM 590 C CA . ILE A 1 75 ? -0.610 4.091 -4.694 1.00 89.50 75 ILE A CA 1
ATOM 591 C C . ILE A 1 75 ? 0.071 5.160 -5.557 1.00 89.50 75 ILE A C 1
ATOM 593 O O . ILE A 1 75 ? 0.856 4.817 -6.441 1.00 89.50 75 ILE A O 1
ATOM 597 N N . ALA A 1 76 ? -0.216 6.442 -5.326 1.00 89.50 76 ALA A N 1
ATOM 598 C CA . ALA A 1 76 ? 0.344 7.555 -6.093 1.00 89.50 76 ALA A CA 1
ATOM 599 C C . ALA A 1 76 ? 1.862 7.678 -5.898 1.00 89.50 76 ALA A C 1
ATOM 601 O O . ALA A 1 76 ? 2.591 7.901 -6.859 1.00 89.50 76 ALA A O 1
ATOM 602 N N . ASN A 1 77 ? 2.345 7.434 -4.678 1.00 87.56 77 ASN A N 1
ATOM 603 C CA . ASN A 1 77 ? 3.769 7.498 -4.349 1.00 87.56 77 ASN A CA 1
ATOM 604 C C . ASN A 1 77 ? 4.592 6.332 -4.926 1.00 87.56 77 ASN A C 1
ATOM 606 O O . ASN A 1 77 ? 5.817 6.355 -4.866 1.00 87.56 77 ASN A O 1
ATOM 610 N N . CYS A 1 78 ? 3.959 5.302 -5.490 1.00 89.12 78 CYS A N 1
ATOM 611 C CA . CYS A 1 78 ? 4.657 4.166 -6.084 1.00 89.12 78 CYS A CA 1
ATOM 612 C C . CYS A 1 78 ? 4.993 4.417 -7.567 1.00 89.12 78 CYS A C 1
ATOM 614 O O . CYS A 1 78 ? 4.378 3.812 -8.442 1.00 89.12 78 CYS A O 1
ATOM 616 N N . GLY A 1 79 ? 5.932 5.317 -7.862 1.00 91.44 79 GLY A N 1
ATOM 617 C CA . GLY A 1 79 ? 6.424 5.579 -9.229 1.00 91.44 79 GLY A CA 1
ATOM 618 C C . GLY A 1 79 ? 7.701 4.806 -9.597 1.00 91.44 79 GLY A C 1
ATOM 619 O O . GLY A 1 79 ? 8.234 4.071 -8.763 1.00 91.44 79 GLY A O 1
ATOM 620 N N . ASP A 1 80 ? 8.213 5.015 -10.818 1.00 94.31 80 ASP A N 1
ATOM 621 C CA . ASP A 1 80 ? 9.447 4.400 -11.355 1.00 94.31 80 ASP A CA 1
ATOM 622 C C . ASP A 1 80 ? 10.615 4.449 -10.357 1.00 94.31 80 ASP A C 1
ATOM 624 O O . ASP A 1 80 ? 11.141 3.409 -9.964 1.00 94.31 80 ASP A O 1
ATOM 628 N N . GLY A 1 81 ? 10.951 5.641 -9.855 1.00 93.19 81 GLY A N 1
ATOM 629 C CA . GLY A 1 81 ? 12.075 5.818 -8.932 1.00 93.19 81 GLY A CA 1
ATOM 630 C C . GLY A 1 81 ? 11.939 5.020 -7.629 1.00 93.19 81 GLY A C 1
ATOM 631 O O . GLY A 1 81 ? 12.915 4.450 -7.150 1.00 93.19 81 GLY A O 1
ATOM 632 N N . VAL A 1 82 ? 10.725 4.902 -7.076 1.00 90.75 82 VAL A N 1
ATOM 633 C CA . VAL A 1 82 ? 10.470 4.100 -5.862 1.00 90.75 82 VAL A CA 1
ATOM 634 C C . VAL A 1 82 ? 10.591 2.604 -6.149 1.00 90.75 82 VAL A C 1
ATOM 636 O O . VAL A 1 82 ? 11.073 1.839 -5.305 1.00 90.75 82 VAL A O 1
ATOM 639 N N . ILE A 1 83 ? 10.157 2.171 -7.335 1.00 92.31 83 ILE A N 1
ATOM 640 C CA . ILE A 1 83 ? 10.288 0.781 -7.774 1.00 92.31 83 ILE A CA 1
ATOM 641 C C . ILE A 1 83 ? 11.773 0.439 -7.949 1.00 92.31 83 ILE A C 1
ATOM 643 O O . ILE A 1 83 ? 12.231 -0.520 -7.328 1.00 92.31 83 ILE A O 1
ATOM 647 N N . ARG A 1 84 ? 12.528 1.255 -8.697 1.00 93.00 84 ARG A N 1
ATOM 648 C CA . ARG A 1 84 ? 13.969 1.067 -8.940 1.00 93.00 84 ARG A CA 1
ATOM 649 C C . ARG A 1 84 ? 14.785 1.097 -7.654 1.00 93.00 84 ARG A C 1
ATOM 651 O O . ARG A 1 84 ? 15.481 0.134 -7.375 1.00 93.00 84 ARG A O 1
ATOM 658 N N . SER A 1 85 ? 14.564 2.089 -6.792 1.00 91.31 85 SER A N 1
ATOM 659 C CA . SER A 1 85 ? 15.235 2.159 -5.487 1.00 91.31 85 SER A CA 1
ATOM 660 C C . SER A 1 85 ? 14.979 0.920 -4.622 1.00 91.31 85 SER A C 1
ATOM 662 O O . SER A 1 85 ? 15.856 0.483 -3.876 1.00 91.31 85 SER A O 1
ATOM 664 N N . THR A 1 86 ? 13.793 0.308 -4.722 1.00 89.69 86 THR A N 1
ATOM 665 C CA . THR A 1 86 ? 13.559 -0.954 -4.012 1.00 89.69 86 THR A CA 1
ATOM 666 C C . THR A 1 86 ? 14.335 -2.116 -4.625 1.00 89.69 86 THR A C 1
ATOM 668 O O . THR A 1 86 ? 14.821 -2.958 -3.875 1.00 89.69 86 THR A O 1
ATOM 671 N N . ILE A 1 87 ? 14.433 -2.184 -5.954 1.00 90.50 87 ILE A N 1
ATOM 672 C CA . ILE A 1 87 ? 15.245 -3.196 -6.640 1.00 90.50 87 ILE A CA 1
ATOM 673 C C . ILE A 1 87 ? 16.702 -3.057 -6.187 1.00 90.50 87 ILE A C 1
ATOM 675 O O . ILE A 1 87 ? 17.256 -4.034 -5.691 1.00 90.50 87 ILE A O 1
ATOM 679 N N . ASP A 1 88 ? 17.252 -1.839 -6.212 1.00 92.75 88 ASP A N 1
ATOM 680 C CA . ASP A 1 88 ? 18.622 -1.546 -5.769 1.00 92.75 88 ASP A CA 1
ATOM 681 C C . ASP A 1 88 ? 18.856 -2.012 -4.319 1.00 92.75 88 ASP A C 1
ATOM 683 O O . ASP A 1 88 ? 19.839 -2.684 -4.006 1.00 92.75 88 ASP A O 1
ATOM 687 N N . CYS A 1 89 ? 17.910 -1.715 -3.418 1.00 88.44 89 CYS A N 1
ATOM 688 C CA . CYS A 1 89 ? 17.967 -2.150 -2.020 1.00 88.44 89 CYS A CA 1
ATOM 689 C C . CYS A 1 89 ? 17.926 -3.684 -1.878 1.00 88.44 89 CYS A C 1
ATOM 691 O O . CYS A 1 89 ? 18.676 -4.260 -1.083 1.00 88.44 89 CYS A O 1
ATOM 693 N N . MET A 1 90 ? 17.074 -4.364 -2.650 1.00 87.81 90 MET A N 1
ATOM 694 C CA . MET A 1 90 ? 16.984 -5.827 -2.649 1.00 87.81 90 MET A CA 1
ATOM 695 C C . MET A 1 90 ? 18.248 -6.484 -3.207 1.00 87.81 90 MET A C 1
ATOM 697 O O . MET A 1 90 ? 18.657 -7.526 -2.699 1.00 87.81 90 MET A O 1
ATOM 701 N N . GLU A 1 91 ? 18.868 -5.901 -4.230 1.00 91.31 91 GLU A N 1
ATOM 702 C CA . GLU A 1 91 ? 20.127 -6.388 -4.798 1.00 91.31 91 GLU A CA 1
ATOM 703 C C . GLU A 1 91 ? 21.286 -6.224 -3.813 1.00 91.31 91 GLU A C 1
ATOM 705 O O . GLU A 1 91 ? 22.019 -7.184 -3.577 1.00 91.31 91 GLU A O 1
ATOM 710 N N . ALA A 1 92 ? 21.387 -5.069 -3.148 1.00 90.31 92 ALA A N 1
ATOM 711 C CA . ALA A 1 92 ? 22.385 -4.840 -2.104 1.00 90.31 92 ALA A CA 1
ATOM 712 C C . ALA A 1 92 ? 22.237 -5.823 -0.926 1.00 90.31 92 ALA A C 1
ATOM 714 O O . ALA A 1 92 ? 23.229 -6.338 -0.417 1.00 90.31 92 ALA A O 1
ATOM 715 N N . THR A 1 93 ? 21.000 -6.141 -0.530 1.00 79.06 93 THR A N 1
ATOM 716 C CA . THR A 1 93 ? 20.730 -7.087 0.571 1.00 79.06 93 THR A CA 1
ATOM 717 C C . THR A 1 93 ? 21.082 -8.534 0.201 1.00 79.06 93 THR A C 1
ATOM 719 O O . THR A 1 93 ? 21.394 -9.323 1.082 1.00 79.06 93 THR A O 1
ATOM 722 N N . LYS A 1 94 ? 21.063 -8.900 -1.089 1.00 68.69 94 LYS A N 1
ATOM 723 C CA . LYS A 1 94 ? 21.489 -10.234 -1.559 1.00 68.69 94 LYS A CA 1
ATOM 724 C C . LYS A 1 94 ? 23.007 -10.417 -1.587 1.00 68.69 94 LYS A C 1
ATOM 726 O O . LYS A 1 94 ? 23.466 -11.550 -1.674 1.00 68.69 94 LYS A O 1
ATOM 731 N N . ALA A 1 95 ? 23.772 -9.327 -1.573 1.00 58.50 95 ALA A N 1
ATOM 732 C CA . ALA A 1 95 ? 25.233 -9.356 -1.596 1.00 58.50 95 ALA A CA 1
ATOM 733 C C . ALA A 1 95 ? 25.864 -9.523 -0.195 1.00 58.50 95 ALA A C 1
ATOM 735 O O . ALA A 1 95 ? 27.084 -9.425 -0.071 1.00 58.50 95 ALA A O 1
ATOM 736 N N . THR A 1 96 ? 25.047 -9.759 0.842 1.00 47.41 96 THR A N 1
ATOM 737 C CA . THR A 1 96 ? 25.454 -9.986 2.242 1.00 47.41 96 THR A CA 1
ATOM 738 C C . THR A 1 96 ? 24.955 -11.348 2.709 1.00 47.41 96 THR A C 1
ATOM 740 O O . THR A 1 96 ? 25.693 -12.012 3.466 1.00 47.41 96 THR A O 1
#

pLDDT: mean 90.29, std 10.24, range [47.41, 98.25]